Protein AF-A0A952GKZ1-F1 (afdb_monomer)

Foldseek 3Di:
DDDDPPPDDPCPPVVVVVVVLVVVLVVVCVPDPHDDDPVVNCVSVVVD

Radius of gyration: 17.21 Å; Cα contacts (8 Å, |Δi|>4): 14; chains: 1; bounding box: 40×17×48 Å

Secondary structure (DSSP, 8-state):
----TT------HHHHHHHHHHHHHHHHHHHSSSSPPHHHHHHHTT--

pLDDT: mean 86.6, std 13.1, range [48.0, 97.25]

Solvent-accessible surface area (backbone atoms only — not comparable to full-atom values): 3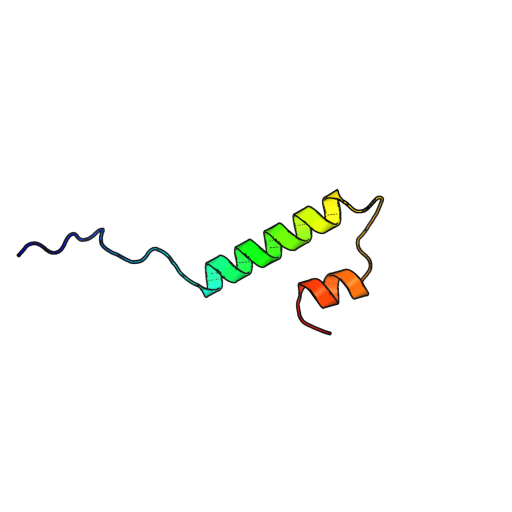134 Å² total; per-residue (Å²): 135,84,78,62,92,76,80,60,86,86,73,53,65,69,59,52,50,53,52,50,48,51,53,50,51,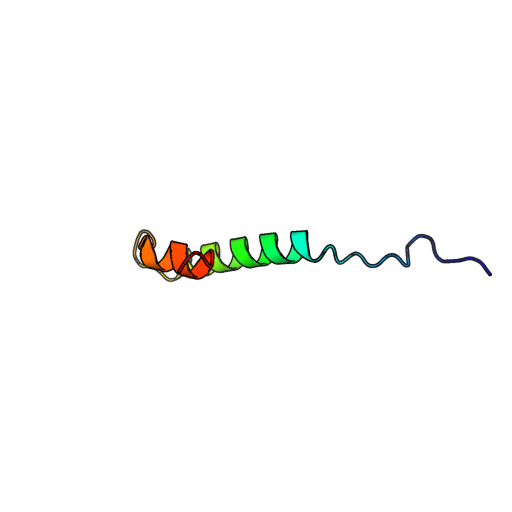52,52,53,44,71,74,41,99,52,82,74,53,69,73,56,52,34,47,73,71,66,74,106

Mean predicted aligned error: 8.03 Å

Sequence (48 aa):
MSTDPFDVELEDPELLDEVGLTASLMVAANQSEGHLAQDEIDRLLGLR

Structure (mmCIF, N/CA/C/O backbone):
data_AF-A0A952GKZ1-F1
#
_entry.id   AF-A0A952GKZ1-F1
#
loop_
_atom_site.group_PDB
_atom_site.id
_atom_site.type_symbol
_atom_site.label_atom_id
_atom_site.label_alt_id
_atom_site.label_comp_id
_atom_site.label_asym_id
_atom_site.label_entity_id
_atom_site.label_seq_id
_atom_site.pdbx_PDB_ins_code
_atom_site.Cartn_x
_atom_site.Cartn_y
_atom_site.Cartn_z
_atom_site.occupancy
_atom_site.B_iso_or_equiv
_atom_site.auth_seq_id
_atom_site.auth_comp_id
_atom_site.auth_asym_id
_atom_site.auth_atom_id
_atom_site.pdbx_PDB_model_num
ATOM 1 N N . MET A 1 1 ? 30.746 8.296 -32.464 1.00 48.00 1 MET A N 1
ATOM 2 C CA . MET A 1 1 ? 29.640 8.504 -31.512 1.00 48.00 1 MET A CA 1
ATOM 3 C C . MET A 1 1 ? 29.973 7.667 -30.298 1.00 48.00 1 MET A C 1
ATOM 5 O O . MET A 1 1 ? 29.996 6.452 -30.430 1.00 48.00 1 MET A O 1
ATOM 9 N N . SER A 1 2 ? 30.373 8.300 -29.197 1.00 53.38 2 SER A N 1
ATOM 10 C CA . SER A 1 2 ? 30.550 7.600 -27.923 1.00 53.38 2 SER A CA 1
ATOM 11 C C . SER A 1 2 ? 29.191 7.601 -27.243 1.00 53.38 2 SER A C 1
ATOM 13 O O . SER A 1 2 ? 28.720 8.665 -26.857 1.00 53.38 2 SER A O 1
ATOM 15 N N . THR A 1 3 ? 28.533 6.449 -27.196 1.00 66.75 3 THR A N 1
ATOM 16 C CA . THR A 1 3 ? 27.338 6.251 -26.373 1.00 66.75 3 THR A CA 1
ATOM 17 C C . THR A 1 3 ? 27.779 6.364 -24.917 1.00 66.75 3 THR A C 1
ATOM 19 O O . THR A 1 3 ? 28.752 5.707 -24.536 1.00 66.75 3 THR A O 1
ATOM 22 N N . ASP A 1 4 ? 27.150 7.246 -24.143 1.00 74.75 4 ASP A N 1
ATOM 23 C CA . ASP A 1 4 ? 27.443 7.389 -22.718 1.00 74.75 4 ASP A CA 1
ATOM 24 C C . ASP A 1 4 ? 27.054 6.071 -22.018 1.00 74.75 4 ASP A C 1
ATOM 26 O O . ASP A 1 4 ? 25.891 5.673 -22.087 1.00 74.75 4 ASP A O 1
ATOM 30 N N . PRO A 1 5 ? 28.000 5.338 -21.400 1.00 64.25 5 PRO A N 1
ATOM 31 C CA . PRO A 1 5 ? 27.709 4.066 -20.736 1.00 64.25 5 PRO A CA 1
ATOM 32 C C . PRO A 1 5 ? 26.815 4.221 -19.494 1.00 64.25 5 PRO A C 1
ATOM 34 O O . PRO A 1 5 ? 26.418 3.210 -18.918 1.00 64.25 5 PRO A O 1
ATOM 37 N N . PHE A 1 6 ? 26.518 5.457 -19.080 1.00 66.19 6 PHE A N 1
ATOM 38 C CA . PHE A 1 6 ? 25.601 5.788 -17.993 1.00 66.19 6 PHE A CA 1
ATOM 39 C C . PHE A 1 6 ? 24.227 6.271 -18.479 1.00 66.19 6 PHE A C 1
ATOM 41 O O . PHE A 1 6 ? 23.379 6.579 -17.647 1.00 66.19 6 PHE A O 1
ATOM 48 N N . ASP A 1 7 ? 23.982 6.299 -19.794 1.00 67.06 7 ASP A N 1
ATOM 49 C CA . ASP A 1 7 ? 22.667 6.585 -20.387 1.00 67.06 7 ASP A CA 1
ATOM 50 C C . ASP A 1 7 ? 21.795 5.318 -20.382 1.00 67.06 7 ASP A C 1
ATOM 52 O O . ASP A 1 7 ? 21.384 4.787 -21.414 1.00 67.06 7 ASP A O 1
ATOM 56 N N . VAL A 1 8 ? 21.615 4.762 -19.183 1.00 69.56 8 VAL A N 1
ATOM 57 C CA . VAL A 1 8 ? 20.740 3.623 -18.907 1.00 69.56 8 VAL A CA 1
ATOM 58 C C . VAL A 1 8 ? 19.548 4.124 -18.105 1.00 69.56 8 VAL A C 1
ATOM 60 O O . VAL A 1 8 ? 19.714 4.855 -17.127 1.00 69.56 8 VAL A O 1
ATOM 63 N N . GLU A 1 9 ? 18.339 3.732 -18.501 1.00 69.19 9 GLU A N 1
ATOM 64 C CA . GLU A 1 9 ? 17.151 3.971 -17.684 1.00 69.19 9 GLU A CA 1
ATOM 65 C C . GLU A 1 9 ? 17.313 3.184 -16.374 1.00 69.19 9 GLU A C 1
ATOM 67 O O . GLU A 1 9 ? 17.340 1.956 -16.363 1.00 69.19 9 GLU A O 1
ATOM 72 N N . LEU A 1 10 ? 17.488 3.905 -15.262 1.00 67.81 10 LEU A N 1
ATOM 73 C CA . LEU A 1 10 ? 17.607 3.347 -13.906 1.00 67.81 10 LEU A CA 1
ATOM 74 C C . LEU A 1 10 ? 16.254 2.897 -13.330 1.00 67.81 10 LEU A C 1
ATOM 76 O O . LEU A 1 10 ? 16.160 2.559 -12.151 1.00 67.81 10 LEU A O 1
ATOM 80 N N . GLU A 1 11 ? 15.201 2.943 -14.137 1.00 67.88 11 GLU A N 1
ATOM 81 C CA . GLU A 1 11 ? 13.837 2.678 -13.715 1.00 67.88 11 GLU A CA 1
ATOM 82 C C . GLU A 1 11 ? 13.524 1.211 -13.994 1.00 67.88 11 GLU A C 1
ATOM 84 O O . GLU A 1 11 ? 13.075 0.845 -15.075 1.00 67.88 11 GLU A O 1
ATOM 89 N N . ASP A 1 12 ? 13.808 0.360 -13.009 1.00 83.94 12 ASP A N 1
ATOM 90 C CA . ASP A 1 12 ? 13.185 -0.956 -12.932 1.00 83.94 12 ASP A CA 1
ATOM 91 C C . ASP A 1 12 ? 11.764 -0.749 -12.374 1.00 83.94 12 ASP A C 1
ATOM 93 O O . ASP A 1 12 ? 11.615 -0.439 -11.186 1.00 83.94 12 ASP A O 1
ATOM 97 N N . PRO A 1 13 ? 10.718 -0.837 -13.216 1.00 83.62 13 PRO A N 1
ATOM 98 C CA . PRO A 1 13 ? 9.357 -0.539 -12.794 1.00 83.62 13 PRO A CA 1
ATOM 99 C C . PRO A 1 13 ? 8.859 -1.522 -11.728 1.00 83.62 13 PRO A C 1
ATOM 101 O O . PRO A 1 13 ? 8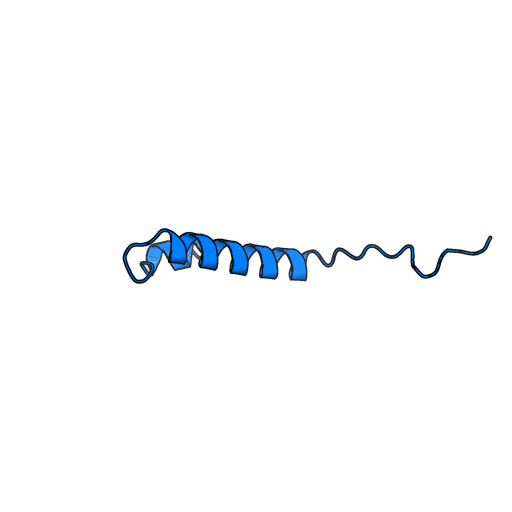.107 -1.117 -10.848 1.00 83.62 13 PRO A O 1
ATOM 104 N N . GLU A 1 14 ? 9.320 -2.776 -11.745 1.00 86.38 14 GLU A N 1
ATOM 105 C CA . GLU A 1 14 ? 8.938 -3.773 -10.739 1.00 86.38 14 GLU A CA 1
ATOM 106 C C . GLU A 1 14 ? 9.548 -3.423 -9.374 1.00 86.38 14 GLU A C 1
ATOM 108 O O . GLU A 1 14 ? 8.869 -3.482 -8.346 1.00 86.38 14 GLU A O 1
ATOM 113 N N . LEU A 1 15 ? 10.811 -2.980 -9.363 1.00 86.38 15 LEU A N 1
ATOM 114 C CA . LEU A 1 15 ? 11.472 -2.504 -8.145 1.00 86.38 15 LEU A CA 1
ATOM 115 C C . LEU A 1 15 ? 10.808 -1.234 -7.594 1.00 86.38 15 LEU A C 1
ATOM 117 O O . LEU A 1 15 ? 10.647 -1.087 -6.379 1.00 86.38 15 LEU A O 1
ATOM 121 N N . LEU A 1 16 ? 10.432 -0.301 -8.471 1.00 89.06 16 LEU A N 1
ATOM 122 C CA . LEU A 1 16 ? 9.743 0.929 -8.076 1.00 89.06 16 LEU A CA 1
ATOM 123 C C . LEU A 1 16 ? 8.363 0.637 -7.478 1.00 89.06 16 LEU A C 1
ATOM 125 O O . LEU A 1 16 ? 8.001 1.249 -6.468 1.00 89.06 16 LEU A O 1
ATOM 129 N N . ASP A 1 17 ? 7.636 -0.328 -8.038 1.00 89.88 17 ASP A N 1
ATOM 130 C CA . ASP A 1 17 ? 6.356 -0.787 -7.502 1.00 89.88 17 ASP A CA 1
ATOM 131 C C . ASP A 1 17 ? 6.519 -1.409 -6.102 1.00 89.88 17 ASP A C 1
ATOM 133 O O . ASP A 1 17 ? 5.757 -1.083 -5.186 1.00 89.88 17 ASP A O 1
ATOM 137 N N . GLU A 1 18 ? 7.547 -2.237 -5.878 1.00 90.69 18 GLU A N 1
ATOM 138 C CA . GLU A 1 18 ? 7.830 -2.837 -4.563 1.00 90.69 18 GLU A CA 1
ATOM 139 C C . GLU A 1 18 ? 8.176 -1.779 -3.499 1.00 90.69 18 GLU A C 1
ATOM 141 O O . GLU A 1 18 ? 7.670 -1.808 -2.365 1.00 90.69 18 GLU A O 1
ATOM 146 N N . VAL A 1 19 ? 9.014 -0.804 -3.863 1.00 93.88 19 VAL A N 1
ATOM 147 C CA . VAL A 1 19 ? 9.365 0.320 -2.984 1.00 93.88 19 VAL A CA 1
ATOM 148 C C . VAL A 1 19 ? 8.127 1.165 -2.675 1.00 93.88 19 VAL A C 1
ATOM 150 O O . VAL A 1 19 ? 7.916 1.545 -1.518 1.00 93.88 19 VAL A O 1
ATOM 153 N N . GLY A 1 20 ? 7.280 1.422 -3.674 1.00 93.56 20 GLY A N 1
ATOM 154 C CA . GLY A 1 20 ? 6.023 2.151 -3.514 1.00 93.56 20 GLY A CA 1
ATOM 155 C C . GLY A 1 20 ? 5.044 1.445 -2.575 1.00 93.56 20 GLY A C 1
ATOM 156 O O . GLY A 1 20 ? 4.458 2.083 -1.690 1.00 93.56 20 GLY A O 1
ATOM 157 N N . LEU A 1 21 ? 4.914 0.124 -2.702 1.00 95.19 21 LEU A N 1
ATOM 158 C CA . LEU A 1 21 ? 4.097 -0.697 -1.811 1.00 95.19 21 LEU A CA 1
ATOM 159 C C . LEU A 1 21 ? 4.605 -0.629 -0.365 1.00 95.19 21 LEU A C 1
ATOM 161 O O . LEU A 1 21 ? 3.831 -0.381 0.564 1.00 95.19 21 LEU A O 1
ATOM 165 N N . THR A 1 22 ? 5.915 -0.784 -0.176 1.00 95.69 22 THR A N 1
ATOM 166 C CA . THR A 1 22 ? 6.548 -0.706 1.146 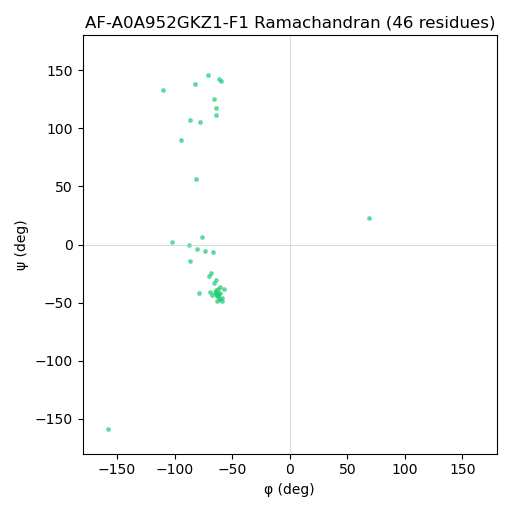1.00 95.69 22 THR A CA 1
ATOM 167 C C . THR A 1 22 ? 6.322 0.662 1.790 1.00 95.69 22 THR A C 1
ATOM 169 O O . THR A 1 22 ? 5.905 0.744 2.948 1.00 95.69 22 THR A O 1
ATOM 172 N N . ALA A 1 23 ? 6.529 1.748 1.039 1.00 97.06 23 ALA A N 1
ATOM 173 C CA . ALA A 1 23 ? 6.286 3.105 1.519 1.00 97.06 23 ALA A CA 1
ATOM 174 C C . ALA A 1 23 ? 4.816 3.319 1.916 1.00 97.06 23 ALA A C 1
ATOM 176 O O . ALA A 1 23 ? 4.538 3.895 2.970 1.00 97.06 23 ALA A O 1
ATOM 177 N N . SER A 1 24 ? 3.877 2.804 1.121 1.00 96.44 24 SER A N 1
ATOM 178 C CA . SER A 1 24 ? 2.439 2.900 1.400 1.00 96.44 24 SER A CA 1
ATOM 179 C C . SER A 1 24 ? 2.057 2.195 2.706 1.00 96.44 24 SER A C 1
ATOM 181 O O . SER A 1 24 ? 1.340 2.768 3.528 1.00 96.44 24 SER A O 1
ATOM 183 N N . LEU A 1 25 ? 2.600 0.997 2.952 1.00 96.44 25 LEU A N 1
ATOM 184 C CA . LEU A 1 25 ? 2.400 0.257 4.205 1.00 96.44 25 LEU A CA 1
ATOM 185 C C . LEU A 1 25 ? 2.988 0.998 5.412 1.00 96.44 25 LEU A C 1
ATOM 187 O O . LEU A 1 25 ? 2.345 1.083 6.459 1.00 96.44 25 LEU A O 1
ATOM 191 N N . MET A 1 26 ? 4.189 1.570 5.272 1.00 96.50 26 MET A N 1
ATOM 192 C CA . MET A 1 26 ? 4.819 2.357 6.337 1.00 96.50 26 MET A CA 1
ATOM 193 C C . MET A 1 26 ? 3.989 3.590 6.699 1.00 96.50 26 MET A C 1
ATOM 195 O O . MET A 1 26 ? 3.818 3.888 7.882 1.00 96.50 26 MET A O 1
ATOM 199 N N . VAL A 1 27 ? 3.471 4.308 5.699 1.00 97.25 27 VAL A N 1
ATOM 200 C CA . VAL A 1 27 ? 2.624 5.489 5.913 1.00 97.25 27 VAL A CA 1
ATOM 201 C C . VAL A 1 27 ? 1.332 5.099 6.626 1.00 97.25 27 VAL A C 1
ATOM 203 O O . VAL A 1 27 ? 1.006 5.715 7.639 1.00 97.25 27 VAL A O 1
ATOM 206 N N . ALA A 1 28 ? 0.641 4.059 6.156 1.00 96.12 28 ALA A N 1
ATOM 207 C CA . ALA A 1 28 ? -0.590 3.581 6.781 1.00 96.12 28 ALA A CA 1
ATOM 208 C C . ALA A 1 28 ? -0.353 3.167 8.243 1.00 96.12 28 ALA A C 1
ATOM 210 O O . ALA A 1 28 ? -1.075 3.596 9.141 1.00 96.12 28 ALA A O 1
ATOM 211 N N . ALA A 1 29 ? 0.715 2.410 8.510 1.00 96.06 29 ALA A N 1
ATOM 212 C CA . ALA A 1 29 ? 1.053 1.980 9.864 1.00 96.06 29 ALA A CA 1
ATOM 213 C C . ALA A 1 29 ? 1.353 3.162 10.801 1.00 96.06 29 ALA A C 1
ATOM 215 O O . ALA A 1 29 ? 0.951 3.134 11.959 1.00 96.06 29 ALA A O 1
ATOM 216 N N . ASN A 1 30 ? 2.022 4.212 10.310 1.00 96.50 30 ASN A N 1
ATOM 217 C CA . ASN A 1 30 ? 2.297 5.417 11.102 1.00 96.50 30 ASN A CA 1
ATOM 218 C C . ASN A 1 30 ? 1.041 6.252 11.396 1.00 96.50 30 ASN A C 1
ATOM 220 O O . ASN A 1 30 ? 1.019 6.986 12.380 1.00 96.50 30 ASN A O 1
ATOM 224 N N . GLN A 1 31 ? 0.026 6.187 10.534 1.00 96.00 31 GLN A N 1
ATOM 225 C CA . GLN A 1 31 ? -1.235 6.916 10.712 1.00 96.00 31 GLN A CA 1
ATOM 226 C C . GLN A 1 31 ? -2.248 6.153 11.571 1.00 96.00 31 GLN A C 1
ATOM 228 O O . GLN A 1 31 ? -3.226 6.737 12.034 1.00 96.00 31 GLN A O 1
ATOM 233 N N . SER A 1 32 ? -2.013 4.862 11.792 1.00 95.00 32 SER A N 1
ATOM 234 C CA . SER A 1 32 ? -2.833 4.028 12.654 1.00 95.00 32 SER A CA 1
ATOM 235 C C 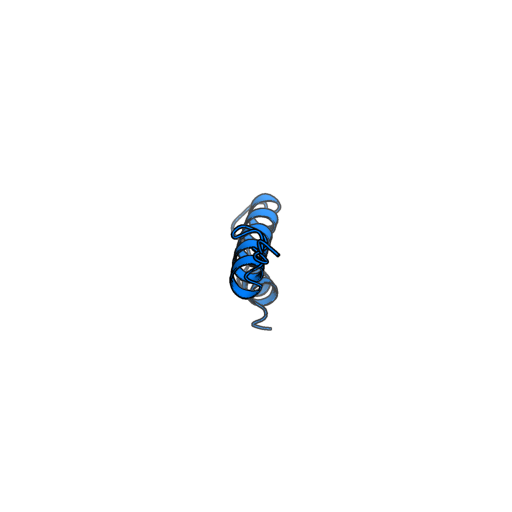. SER A 1 32 ? -2.431 4.193 14.121 1.00 95.00 32 SER A C 1
ATOM 237 O O . SER A 1 32 ? -1.254 4.188 14.474 1.00 95.00 32 SER A O 1
ATOM 239 N N . GLU A 1 33 ? -3.421 4.276 15.010 1.00 92.94 33 GLU A N 1
ATOM 240 C CA . GLU A 1 33 ? -3.197 4.297 16.465 1.00 92.94 33 GLU A CA 1
ATOM 241 C C . GLU A 1 33 ? -2.786 2.913 17.023 1.00 92.94 33 GLU A C 1
ATOM 243 O O . GLU A 1 33 ? -2.449 2.781 18.200 1.00 92.94 33 GLU A O 1
ATOM 248 N N . GLY A 1 34 ? -2.790 1.873 16.182 1.00 91.75 34 GLY A N 1
ATOM 249 C CA . GLY A 1 34 ? -2.393 0.504 16.513 1.00 91.75 34 GLY A CA 1
ATOM 250 C C . GLY A 1 34 ? -1.992 -0.302 15.275 1.00 91.75 34 GLY A C 1
ATOM 251 O O . GLY A 1 34 ? -1.653 0.257 14.234 1.00 91.75 34 GLY A O 1
ATOM 252 N N . HIS A 1 35 ? -2.026 -1.632 15.353 1.00 95.44 35 HIS A N 1
ATOM 253 C CA . HIS A 1 35 ? -1.762 -2.462 14.172 1.00 95.44 35 HIS A CA 1
ATOM 254 C C . HIS A 1 35 ? -2.795 -2.207 13.067 1.00 95.44 35 HIS A C 1
ATOM 256 O O . HIS A 1 35 ? -3.981 -2.049 13.361 1.00 95.44 35 HIS A O 1
ATOM 262 N N . LEU A 1 36 ? -2.343 -2.219 11.810 1.00 95.81 36 LEU A N 1
ATOM 263 C CA . LEU A 1 36 ? -3.236 -2.165 10.654 1.00 95.81 36 LEU A CA 1
ATOM 264 C C . LEU A 1 36 ? -4.201 -3.349 10.668 1.00 95.81 36 LEU A C 1
ATOM 266 O O . LEU A 1 36 ? -3.826 -4.479 11.000 1.00 95.81 36 LEU A O 1
ATOM 270 N N . ALA A 1 37 ? -5.445 -3.084 10.284 1.00 95.56 37 ALA A N 1
ATOM 271 C CA . ALA A 1 37 ? -6.428 -4.135 10.111 1.00 95.56 37 ALA A CA 1
ATOM 272 C C . ALA A 1 37 ? -6.092 -4.972 8.865 1.00 95.56 37 ALA A C 1
ATOM 274 O O . ALA A 1 37 ? -5.594 -4.457 7.863 1.00 95.56 37 ALA A O 1
ATOM 275 N N . GLN A 1 38 ? -6.375 -6.276 8.913 1.00 95.50 38 GLN A N 1
ATOM 276 C CA . GLN A 1 38 ? -6.054 -7.189 7.809 1.00 95.50 38 GLN A CA 1
ATOM 277 C C . GLN A 1 38 ? -6.702 -6.753 6.486 1.00 95.50 38 GLN A C 1
ATOM 279 O O . GLN A 1 38 ? -6.076 -6.837 5.439 1.00 95.50 38 GLN A O 1
ATOM 284 N N . ASP A 1 39 ? -7.931 -6.237 6.523 1.00 96.12 39 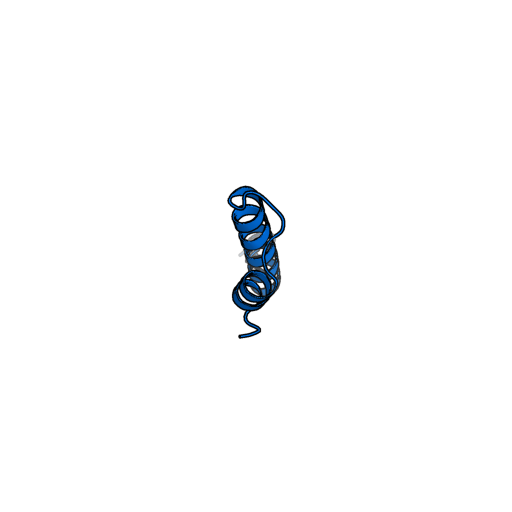ASP A N 1
ATOM 285 C CA . ASP A 1 39 ? -8.641 -5.765 5.332 1.00 96.12 39 ASP A CA 1
ATOM 286 C C . ASP A 1 39 ? -8.025 -4.501 4.712 1.00 96.12 39 ASP A C 1
ATOM 288 O O . ASP A 1 39 ? -8.228 -4.227 3.529 1.00 96.12 39 ASP A O 1
ATOM 292 N N . GLU A 1 40 ? -7.308 -3.706 5.503 1.00 95.19 40 GLU A N 1
ATOM 293 C CA . GLU A 1 40 ? -6.567 -2.541 5.028 1.00 95.19 40 GLU A CA 1
ATOM 294 C C . GLU A 1 40 ? -5.249 -2.969 4.378 1.00 95.19 40 GLU A C 1
ATOM 296 O O . GLU A 1 40 ? -4.926 -2.505 3.285 1.00 95.19 40 GLU A O 1
ATOM 301 N N . ILE A 1 41 ? -4.553 -3.934 4.984 1.00 95.81 41 ILE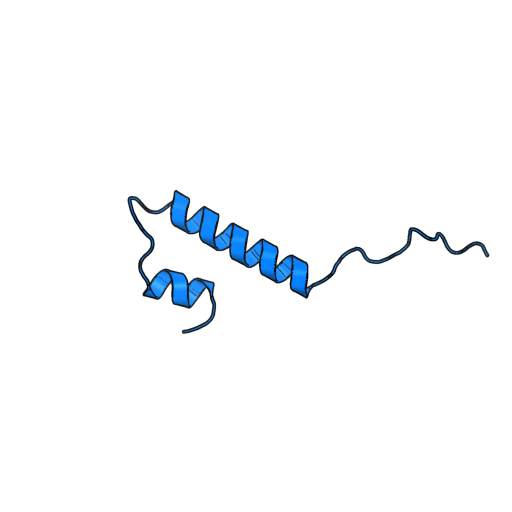 A N 1
ATOM 302 C CA . ILE A 1 41 ? -3.366 -4.573 4.401 1.00 95.81 41 ILE A CA 1
ATOM 303 C C . ILE A 1 41 ? -3.718 -5.226 3.058 1.00 95.81 41 ILE A C 1
ATOM 305 O O . ILE A 1 41 ? -3.047 -4.972 2.062 1.00 95.81 41 ILE A O 1
ATOM 309 N N . ASP A 1 42 ? -4.800 -6.006 3.000 1.00 96.38 42 ASP A N 1
ATOM 310 C CA . ASP A 1 42 ? -5.235 -6.688 1.777 1.00 96.38 42 ASP A CA 1
ATOM 311 C C . ASP A 1 42 ? -5.553 -5.694 0.647 1.00 96.38 42 ASP A C 1
ATOM 313 O O . ASP A 1 42 ? -5.243 -5.961 -0.513 1.00 96.38 42 ASP A O 1
ATOM 317 N N . ARG A 1 43 ? -6.127 -4.527 0.975 1.00 95.25 43 ARG A N 1
ATOM 318 C CA . ARG A 1 43 ? -6.376 -3.449 0.003 1.00 95.25 43 ARG A CA 1
ATOM 319 C C . ARG A 1 43 ? -5.081 -2.828 -0.517 1.00 95.25 43 ARG A C 1
ATOM 321 O O . ARG A 1 43 ? -4.967 -2.609 -1.718 1.00 95.25 43 ARG A O 1
ATOM 328 N N . LEU A 1 44 ? -4.109 -2.568 0.359 1.00 94.31 44 LEU A N 1
ATOM 329 C CA . LEU A 1 44 ? -2.798 -2.031 -0.032 1.00 94.31 44 LEU A CA 1
ATOM 330 C C . LEU A 1 44 ? -2.001 -3.024 -0.889 1.00 94.31 44 LEU A C 1
ATOM 332 O O . LEU A 1 44 ? -1.293 -2.609 -1.799 1.00 94.31 44 LEU A O 1
ATOM 336 N N . LEU A 1 45 ? -2.164 -4.326 -0.638 1.00 94.25 45 LEU A N 1
ATOM 337 C CA . LEU A 1 45 ? -1.566 -5.407 -1.426 1.00 94.25 45 LEU A CA 1
ATOM 338 C C . LEU A 1 45 ? -2.341 -5.734 -2.719 1.00 94.25 45 LEU A C 1
ATOM 340 O O . LEU A 1 45 ? -1.912 -6.603 -3.474 1.00 94.25 45 LEU A O 1
ATOM 344 N N . GLY A 1 46 ? -3.485 -5.089 -2.975 1.00 93.12 46 GLY A N 1
ATOM 345 C CA . GLY A 1 46 ? -4.310 -5.348 -4.162 1.00 93.12 46 GLY A CA 1
ATOM 346 C C . GLY A 1 46 ? -4.999 -6.721 -4.171 1.00 93.12 46 GLY A C 1
ATOM 347 O O . GLY A 1 46 ? -5.339 -7.236 -5.233 1.00 93.12 46 GLY A O 1
ATOM 348 N N . LEU A 1 47 ? -5.202 -7.332 -3.001 1.00 92.50 47 LEU A N 1
ATOM 349 C CA . LEU A 1 47 ? -5.801 -8.663 -2.841 1.00 92.50 47 LEU A CA 1
ATOM 350 C C . LEU A 1 47 ? -7.340 -8.637 -2.760 1.00 92.50 47 LEU A C 1
ATOM 352 O O . LEU A 1 47 ? -7.957 -9.6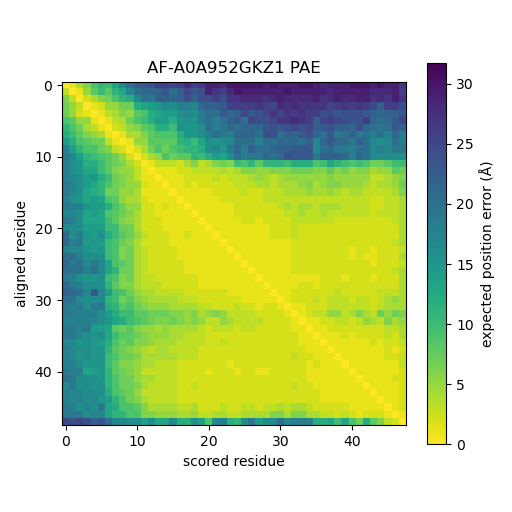97 -2.611 1.00 92.50 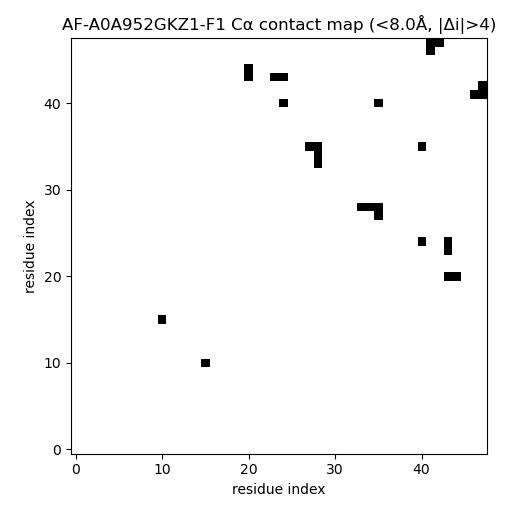47 LEU A O 1
ATOM 356 N N . ARG A 1 48 ? -7.971 -7.454 -2.822 1.00 70.56 48 ARG A N 1
ATOM 357 C CA . ARG A 1 48 ? -9.413 -7.268 -2.613 1.00 70.56 48 ARG A CA 1
ATOM 358 C C . ARG A 1 48 ? -10.023 -6.152 -3.451 1.00 70.56 48 ARG A C 1
ATOM 360 O O . ARG A 1 48 ? -9.360 -5.103 -3.598 1.00 70.56 48 ARG A O 1
#